Protein AF-A0A7C2Q472-F1 (afdb_monomer_lite)

Sequence (86 aa):
MRRTIGRMEMRKIGEGEPICGRGAVGILRKVETIEDVVRVMETDLSETIVFTPSASVTAITPILPKIRGLICASGGVTSHLAIVAR

Foldseek 3Di:
DDPPPPPDPDDDPDDDDDLDDDDAAADEDEDEDLVSLVVPVVDQQQRYEYEYADDPVVSCLVCLVRHGYYHYVDDDNPDPNSVSND

pLDDT: mean 84.8, std 13.41, range [36.41, 96.31]

Secondary structure (DSSP, 8-state):
-------------------SS-----EEEE--SHHHHHHHHTS--TTEEEEESS--HHHHGGGGGG-SEEEESS--TTSHHHHHT-

Structure (mmCIF, N/CA/C/O backbone):
data_AF-A0A7C2Q472-F1
#
_entry.id   AF-A0A7C2Q472-F1
#
loop_
_atom_site.group_PDB
_atom_site.id
_atom_site.type_symbol
_atom_site.label_atom_id
_atom_site.label_alt_id
_atom_site.label_comp_id
_atom_site.label_asym_id
_atom_site.label_entity_id
_atom_site.label_seq_id
_atom_site.pdbx_PDB_ins_code
_atom_site.Cartn_x
_atom_site.Cartn_y
_atom_site.Cartn_z
_atom_site.occupancy
_atom_site.B_iso_or_equiv
_atom_site.auth_seq_id
_atom_site.auth_comp_id
_atom_site.auth_asym_id
_atom_site.auth_atom_id
_atom_site.pdbx_PDB_model_num
ATOM 1 N N . MET A 1 1 ? -22.155 -9.776 -1.522 1.00 36.41 1 MET A N 1
ATOM 2 C CA . MET A 1 1 ? -22.781 -8.438 -1.569 1.00 36.41 1 MET A CA 1
ATOM 3 C C . MET A 1 1 ? -21.878 -7.517 -2.395 1.00 36.41 1 MET A C 1
ATOM 5 O O . MET A 1 1 ? -20.947 -6.933 -1.864 1.00 36.41 1 MET A O 1
ATOM 9 N N . ARG A 1 2 ? -22.043 -7.504 -3.727 1.00 40.62 2 ARG A N 1
ATOM 10 C CA . ARG A 1 2 ? -21.222 -6.698 -4.649 1.00 40.62 2 ARG A CA 1
ATOM 11 C C . ARG A 1 2 ? -21.894 -5.331 -4.783 1.00 40.62 2 ARG A C 1
ATOM 13 O O . ARG A 1 2 ? -22.966 -5.257 -5.372 1.00 40.62 2 ARG A O 1
ATOM 20 N N . ARG A 1 3 ? -21.327 -4.277 -4.186 1.00 44.94 3 ARG A N 1
ATOM 21 C CA . ARG A 1 3 ? -21.802 -2.907 -4.427 1.00 44.94 3 ARG A CA 1
ATOM 22 C C . ARG A 1 3 ? -21.468 -2.553 -5.872 1.00 44.94 3 ARG A C 1
ATOM 24 O O . ARG A 1 3 ? -20.308 -2.342 -6.210 1.00 44.94 3 ARG A O 1
ATOM 31 N N . THR A 1 4 ? -22.487 -2.541 -6.722 1.00 45.81 4 THR A N 1
ATOM 32 C CA . THR A 1 4 ? -22.429 -1.966 -8.063 1.00 45.81 4 THR A CA 1
ATOM 33 C C . THR A 1 4 ? -22.181 -0.475 -7.883 1.00 45.81 4 THR A C 1
ATOM 35 O O . THR A 1 4 ? -23.086 0.269 -7.510 1.00 45.81 4 THR A O 1
ATOM 38 N N . ILE A 1 5 ? -20.933 -0.046 -8.059 1.00 60.59 5 ILE A N 1
ATOM 39 C CA . ILE A 1 5 ? -20.598 1.369 -8.187 1.00 60.59 5 ILE A CA 1
ATOM 40 C C . ILE A 1 5 ? -21.348 1.814 -9.443 1.00 60.59 5 ILE A C 1
ATOM 42 O O . ILE A 1 5 ? -21.007 1.398 -10.551 1.00 60.59 5 ILE A O 1
ATOM 46 N N . GLY A 1 6 ? -22.454 2.545 -9.258 1.00 49.09 6 GLY A N 1
ATOM 47 C CA . GLY A 1 6 ? -23.185 3.171 -10.355 1.00 49.09 6 GLY A CA 1
ATOM 48 C C . GLY A 1 6 ? -22.191 3.916 -11.237 1.00 49.09 6 GLY A C 1
ATOM 49 O O . GLY A 1 6 ? -21.196 4.416 -10.723 1.00 49.09 6 GLY A O 1
ATOM 50 N N . ARG A 1 7 ? -22.430 3.901 -12.549 1.00 53.16 7 ARG A N 1
ATOM 51 C CA . ARG A 1 7 ? -21.542 4.319 -13.646 1.00 53.16 7 ARG A CA 1
ATOM 52 C C . ARG A 1 7 ? -21.022 5.765 -13.477 1.00 53.16 7 ARG A C 1
ATOM 54 O O . ARG A 1 7 ? -21.430 6.663 -14.198 1.00 53.16 7 ARG A O 1
ATOM 61 N N . MET A 1 8 ? -20.150 5.998 -12.501 1.00 60.62 8 MET A N 1
ATOM 62 C CA . MET A 1 8 ? -19.335 7.194 -12.361 1.00 60.62 8 MET A CA 1
ATOM 63 C C . MET A 1 8 ? -18.229 7.055 -13.391 1.00 60.62 8 MET A C 1
ATOM 65 O O . MET A 1 8 ? -17.484 6.073 -13.387 1.00 60.62 8 MET A O 1
ATOM 69 N N . GLU A 1 9 ? -18.169 8.004 -14.313 1.00 72.94 9 GLU A N 1
ATOM 70 C CA . GLU A 1 9 ? -17.140 8.044 -15.338 1.00 72.94 9 GLU A CA 1
ATOM 71 C C . GLU A 1 9 ? -15.783 8.259 -14.650 1.00 72.94 9 GLU A C 1
ATOM 73 O O . GLU A 1 9 ? -15.449 9.353 -14.193 1.00 72.94 9 GLU A O 1
ATOM 78 N N . MET A 1 10 ? -15.023 7.174 -14.472 1.00 78.75 10 MET A N 1
ATOM 79 C CA . MET A 1 10 ? -13.700 7.242 -13.860 1.00 78.75 10 MET A CA 1
ATOM 80 C C . MET A 1 10 ? -12.733 7.863 -14.860 1.00 78.75 10 MET A C 1
ATOM 82 O O . MET A 1 10 ? -12.324 7.229 -15.834 1.00 78.75 10 MET A O 1
ATOM 86 N N . ARG A 1 11 ? -12.340 9.110 -14.606 1.00 91.56 11 ARG A N 1
ATOM 87 C CA . ARG A 1 11 ? -11.279 9.762 -15.371 1.00 91.56 11 ARG A CA 1
ATOM 88 C C . ARG A 1 11 ? -9.940 9.104 -15.046 1.00 91.56 11 ARG A C 1
ATOM 90 O O . ARG A 1 11 ? -9.522 9.085 -13.889 1.00 91.56 11 ARG A O 1
ATOM 97 N N . LYS A 1 12 ? -9.232 8.626 -16.069 1.00 92.38 12 LYS A N 1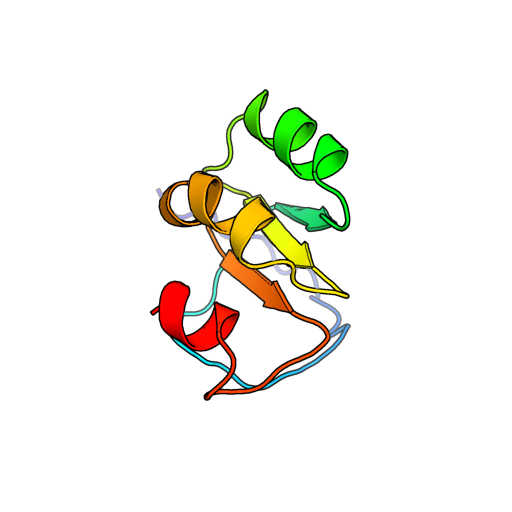
ATOM 98 C CA . LYS A 1 12 ? -7.847 8.163 -15.925 1.00 92.38 12 LYS A CA 1
ATOM 99 C C . LYS A 1 12 ? -6.957 9.346 -15.525 1.00 92.38 12 LYS A C 1
ATOM 101 O O . LYS A 1 12 ? -6.899 10.336 -16.247 1.00 92.38 12 LYS A O 1
ATOM 106 N N . ILE A 1 13 ? -6.288 9.244 -14.376 1.00 93.44 13 ILE A N 1
ATOM 107 C CA . ILE A 1 13 ? -5.375 10.283 -13.855 1.00 93.44 13 ILE A CA 1
ATOM 108 C C . ILE A 1 13 ? -3.891 9.921 -14.003 1.00 93.44 13 ILE A C 1
ATOM 110 O O . ILE A 1 13 ? -3.035 10.759 -13.745 1.00 93.44 13 ILE A O 1
ATOM 114 N N . GLY A 1 14 ? -3.585 8.687 -14.405 1.00 91.56 14 GLY A N 1
ATOM 115 C CA . GLY A 1 14 ? -2.221 8.199 -14.574 1.00 91.56 14 GLY A CA 1
ATOM 116 C C . GLY A 1 14 ? -2.181 6.741 -15.027 1.00 91.56 14 GLY A C 1
ATOM 117 O O . GLY A 1 14 ? -3.216 6.077 -15.126 1.00 91.56 14 GLY A O 1
ATOM 118 N N . GLU A 1 15 ? -0.978 6.262 -15.314 1.00 92.81 15 GLU A N 1
ATOM 119 C CA . GLU A 1 15 ? -0.661 4.867 -15.615 1.00 92.81 15 GLU A CA 1
ATOM 120 C C . GLU A 1 15 ? 0.745 4.531 -15.114 1.00 92.81 15 GLU A C 1
ATOM 122 O O . GLU A 1 15 ? 1.532 5.428 -14.816 1.00 92.81 15 GLU A O 1
ATOM 127 N N . GLY A 1 16 ? 1.045 3.242 -14.997 1.00 90.50 16 GLY A N 1
ATOM 128 C CA . GLY A 1 16 ? 2.339 2.756 -14.541 1.00 90.50 16 GLY A CA 1
ATOM 129 C C . GLY A 1 16 ? 2.487 1.261 -14.788 1.00 90.50 16 GLY A C 1
ATOM 130 O O . GLY A 1 16 ? 1.576 0.611 -15.307 1.00 90.50 16 GLY A O 1
ATOM 131 N N . GLU A 1 17 ? 3.641 0.722 -14.412 1.00 90.12 17 GLU A N 1
ATOM 132 C CA . GLU A 1 17 ? 3.949 -0.696 -14.577 1.00 90.12 17 GLU A CA 1
ATOM 133 C C . GLU A 1 17 ? 3.297 -1.534 -13.459 1.00 90.12 17 GLU A C 1
ATOM 135 O O . GLU A 1 17 ? 3.541 -1.280 -12.274 1.00 90.12 17 GLU A O 1
ATOM 140 N N . PRO A 1 18 ? 2.464 -2.537 -13.789 1.00 91.12 18 PRO A N 1
ATOM 141 C CA . PRO A 1 18 ? 1.917 -3.443 -12.791 1.00 91.12 18 PRO A CA 1
ATOM 142 C C . PRO A 1 18 ? 2.999 -4.416 -12.308 1.00 91.12 18 PRO A C 1
ATOM 144 O O . PRO A 1 18 ? 3.537 -5.196 -13.089 1.00 91.12 18 PRO A O 1
ATOM 147 N N . ILE A 1 19 ? 3.286 -4.406 -11.005 1.00 90.06 19 ILE A N 1
ATOM 148 C CA . ILE A 1 19 ? 4.294 -5.299 -10.411 1.00 90.06 19 ILE A CA 1
ATOM 149 C C . ILE A 1 19 ? 3.699 -6.654 -10.012 1.00 90.06 19 ILE A C 1
ATOM 151 O O . ILE A 1 19 ? 4.288 -7.699 -10.283 1.00 90.06 19 ILE A O 1
ATOM 155 N N . CYS A 1 20 ? 2.551 -6.645 -9.334 1.00 88.19 20 CYS A N 1
ATOM 156 C CA . CYS A 1 20 ? 1.863 -7.845 -8.865 1.00 88.19 20 CYS A CA 1
ATOM 157 C C . CYS A 1 20 ? 0.387 -7.563 -8.561 1.00 88.19 20 CYS A C 1
ATOM 159 O O . CYS A 1 20 ? -0.068 -6.419 -8.563 1.00 88.19 20 CYS A O 1
ATOM 161 N N . GLY A 1 21 ? -0.359 -8.629 -8.275 1.00 87.69 21 GLY A N 1
ATOM 162 C CA . GLY A 1 21 ? -1.741 -8.537 -7.817 1.00 87.69 21 GLY A CA 1
ATOM 163 C C . GLY A 1 21 ? -2.763 -8.332 -8.936 1.00 87.69 21 GLY A C 1
ATOM 164 O O . GLY A 1 21 ? -2.540 -8.658 -10.101 1.00 87.69 21 GLY A O 1
ATOM 165 N N . ARG A 1 22 ? -3.945 -7.852 -8.545 1.00 88.50 22 ARG A N 1
ATOM 166 C CA . ARG A 1 22 ? -5.080 -7.555 -9.430 1.00 88.50 22 ARG A CA 1
ATOM 167 C C . ARG A 1 22 ? -5.518 -6.108 -9.210 1.00 88.50 22 ARG A C 1
ATOM 169 O O . ARG A 1 22 ? -5.130 -5.488 -8.225 1.00 88.50 22 ARG A O 1
ATOM 176 N N . GLY A 1 23 ? -6.360 -5.588 -10.102 1.00 89.38 23 GLY A N 1
ATOM 177 C CA . GLY A 1 23 ? -6.959 -4.265 -9.924 1.00 89.38 23 GLY A CA 1
ATOM 178 C C . GLY A 1 23 ? -7.697 -4.138 -8.585 1.00 89.38 23 GLY A C 1
ATOM 179 O O . GLY A 1 23 ? -8.371 -5.074 -8.148 1.00 89.38 23 GLY A O 1
ATOM 180 N N . ALA A 1 24 ? -7.574 -2.971 -7.956 1.00 91.88 24 ALA A N 1
ATOM 181 C CA . ALA A 1 24 ? -8.132 -2.668 -6.646 1.00 91.88 24 ALA A CA 1
ATOM 182 C C . ALA A 1 24 ? -8.968 -1.381 -6.679 1.00 91.88 24 ALA A C 1
ATOM 184 O O . ALA A 1 24 ? -8.664 -0.448 -7.420 1.00 91.88 24 ALA A O 1
ATOM 185 N N . VAL A 1 25 ? -10.008 -1.330 -5.843 1.00 94.56 25 VAL A N 1
ATOM 186 C CA . VAL A 1 25 ? -10.813 -0.126 -5.592 1.00 94.56 25 VAL A CA 1
ATOM 187 C C . VAL A 1 25 ? -10.747 0.182 -4.103 1.00 94.56 25 VAL A C 1
ATOM 189 O O . VAL A 1 25 ? -10.931 -0.715 -3.276 1.00 94.56 25 VAL A O 1
ATOM 192 N N . GLY A 1 26 ? -10.472 1.439 -3.767 1.00 94.38 26 GLY A N 1
ATOM 193 C CA . GLY A 1 26 ? -10.271 1.863 -2.391 1.00 94.38 26 GLY A CA 1
ATOM 194 C C . GLY A 1 26 ? -10.038 3.364 -2.264 1.00 94.38 26 GLY A C 1
ATOM 195 O O . GLY A 1 26 ? -10.236 4.127 -3.210 1.00 94.38 26 GLY A O 1
ATOM 196 N N . ILE A 1 27 ? -9.612 3.772 -1.075 1.00 95.19 27 ILE A N 1
ATOM 197 C CA . ILE A 1 27 ? -9.343 5.157 -0.699 1.00 95.19 27 ILE A CA 1
ATOM 198 C C . ILE A 1 27 ? -7.855 5.428 -0.890 1.00 95.19 27 ILE A C 1
ATOM 200 O O . ILE A 1 27 ? -7.020 4.823 -0.218 1.00 95.19 27 ILE A O 1
ATOM 204 N N . LEU A 1 28 ? -7.524 6.353 -1.790 1.00 94.12 28 LEU A N 1
ATOM 205 C CA . LEU A 1 28 ? -6.144 6.766 -2.012 1.00 94.12 28 LEU A CA 1
ATOM 206 C C . LEU A 1 28 ? -5.635 7.577 -0.813 1.00 94.12 28 LEU A C 1
ATOM 208 O O . LEU A 1 28 ? -6.242 8.583 -0.443 1.00 94.12 28 LEU A O 1
ATOM 212 N N . ARG A 1 29 ? -4.503 7.173 -0.236 1.00 93.75 29 ARG A N 1
ATOM 213 C CA . ARG A 1 29 ? -3.800 7.926 0.807 1.00 93.75 29 ARG A CA 1
ATOM 214 C C . ARG A 1 29 ? -2.344 8.111 0.423 1.00 93.75 29 ARG A C 1
ATOM 216 O O . ARG A 1 29 ? -1.641 7.142 0.149 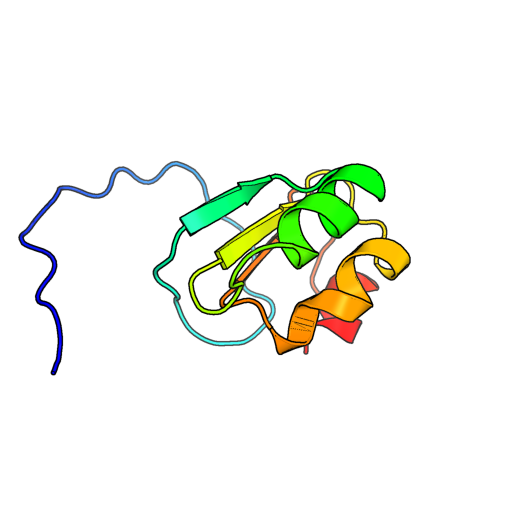1.00 93.75 29 ARG A O 1
ATOM 223 N N . LYS A 1 30 ? -1.904 9.366 0.396 1.00 91.75 30 LYS A N 1
ATOM 224 C CA . LYS A 1 30 ? -0.503 9.707 0.164 1.00 91.75 30 LYS A CA 1
ATOM 225 C C . LYS A 1 30 ? 0.292 9.448 1.442 1.00 91.75 30 LYS A C 1
ATOM 227 O O . LYS A 1 30 ? -0.151 9.854 2.511 1.00 91.75 30 LYS A O 1
ATOM 232 N N . VAL A 1 31 ? 1.428 8.774 1.314 1.00 90.50 31 VAL A N 1
ATOM 233 C CA . VAL A 1 31 ? 2.355 8.494 2.413 1.00 90.50 31 VAL A CA 1
ATOM 234 C C . VAL A 1 31 ? 3.756 8.833 1.927 1.00 90.50 31 VAL A 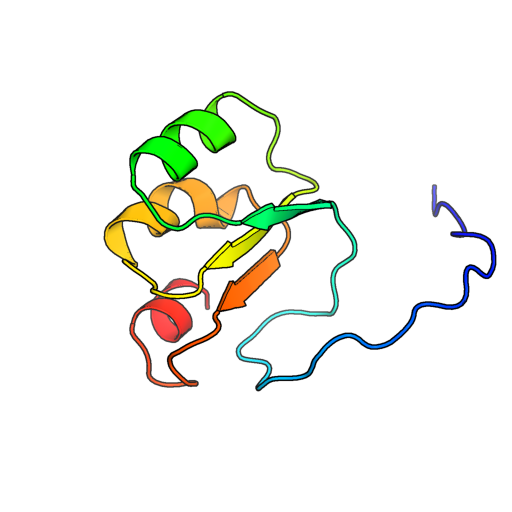C 1
ATOM 236 O O . VAL A 1 31 ? 4.241 8.217 0.980 1.00 90.50 31 VAL A O 1
ATOM 239 N N . GLU A 1 32 ? 4.380 9.834 2.538 1.00 85.88 32 GLU A N 1
ATOM 240 C CA . GLU A 1 32 ? 5.729 10.294 2.193 1.00 85.88 32 GLU A CA 1
ATOM 241 C C . GLU A 1 32 ? 6.704 10.145 3.355 1.00 85.88 32 GLU A C 1
ATOM 243 O O . GLU A 1 32 ? 7.881 9.861 3.131 1.00 85.88 32 GLU A O 1
ATOM 248 N N . THR A 1 33 ? 6.225 10.318 4.586 1.00 86.06 33 THR A N 1
ATOM 249 C CA . THR A 1 33 ? 7.072 10.301 5.780 1.00 86.06 33 THR A CA 1
ATOM 250 C C . THR A 1 33 ? 6.689 9.184 6.750 1.00 86.06 33 THR A C 1
ATOM 252 O O . THR A 1 33 ? 5.673 8.502 6.600 1.00 86.06 33 THR A O 1
ATOM 255 N N . ILE A 1 34 ? 7.521 8.975 7.771 1.00 86.00 34 ILE A N 1
ATOM 256 C CA . ILE A 1 34 ? 7.219 8.024 8.849 1.00 86.00 34 ILE A CA 1
ATOM 257 C C . ILE A 1 34 ? 6.003 8.505 9.648 1.00 86.00 34 ILE A C 1
ATOM 259 O O . ILE A 1 34 ? 5.163 7.699 10.038 1.00 86.00 34 ILE A O 1
ATOM 263 N N . GLU A 1 35 ? 5.865 9.813 9.854 1.00 88.62 35 GLU A N 1
ATOM 264 C CA . GLU A 1 35 ? 4.717 10.406 10.539 1.00 88.62 35 GLU A CA 1
ATOM 265 C C . GLU A 1 35 ? 3.417 10.128 9.781 1.00 88.62 35 GLU A C 1
ATOM 267 O O . GLU A 1 35 ? 2.400 9.835 10.410 1.00 88.62 35 GLU A O 1
ATOM 272 N N . ASP A 1 36 ? 3.448 10.154 8.444 1.00 90.00 36 ASP A N 1
ATOM 273 C CA . ASP A 1 36 ? 2.299 9.750 7.634 1.00 90.00 36 ASP A CA 1
ATOM 274 C C . ASP A 1 36 ? 1.932 8.294 7.911 1.00 90.00 36 ASP A C 1
ATOM 276 O O . ASP A 1 36 ? 0.767 8.011 8.179 1.00 90.00 36 ASP A O 1
ATOM 280 N N . VAL A 1 37 ? 2.912 7.379 7.919 1.00 89.31 37 VAL A N 1
ATOM 281 C CA . VAL A 1 37 ? 2.688 5.954 8.228 1.00 89.31 37 VAL A CA 1
ATOM 282 C C . VAL A 1 37 ? 2.024 5.789 9.589 1.00 89.31 37 VAL A C 1
ATOM 284 O O . VAL A 1 37 ? 1.006 5.102 9.684 1.00 89.31 37 VAL A O 1
ATOM 287 N N . VAL A 1 38 ? 2.565 6.441 10.623 1.00 90.06 38 VAL A N 1
ATOM 288 C CA . VAL A 1 38 ? 2.016 6.390 11.985 1.00 90.06 38 VAL A CA 1
ATOM 289 C C . VAL A 1 38 ? 0.558 6.848 11.987 1.00 90.06 38 VAL A C 1
AT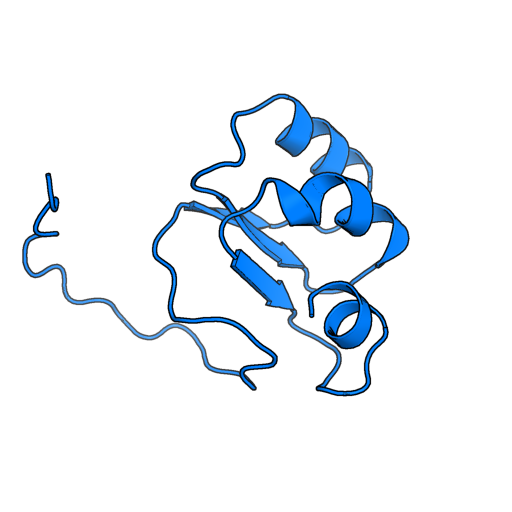OM 291 O O . VAL A 1 38 ? -0.298 6.135 12.503 1.00 90.06 38 VAL A O 1
ATOM 294 N N . ARG A 1 39 ? 0.245 7.963 11.318 1.00 90.50 39 ARG A N 1
ATOM 295 C CA . ARG A 1 39 ? -1.133 8.466 11.201 1.00 90.50 39 ARG A CA 1
ATOM 296 C C . ARG A 1 39 ? -2.056 7.492 10.476 1.00 90.50 39 ARG A C 1
ATOM 298 O O . ARG A 1 39 ? -3.206 7.334 10.873 1.00 90.50 39 ARG A O 1
ATOM 305 N N . VAL A 1 40 ? -1.597 6.828 9.410 1.00 89.88 40 VAL A N 1
ATOM 306 C CA . VAL A 1 40 ? -2.468 5.873 8.705 1.00 89.88 40 VAL A CA 1
ATOM 307 C C . VAL A 1 40 ? -2.725 4.625 9.555 1.00 89.88 40 VAL A C 1
ATOM 309 O O . VAL A 1 40 ? -3.830 4.082 9.509 1.00 89.88 40 VAL A O 1
ATOM 312 N N . MET A 1 41 ? -1.743 4.195 10.355 1.00 90.19 41 MET A N 1
ATOM 313 C CA . MET A 1 41 ? -1.859 3.045 11.261 1.00 90.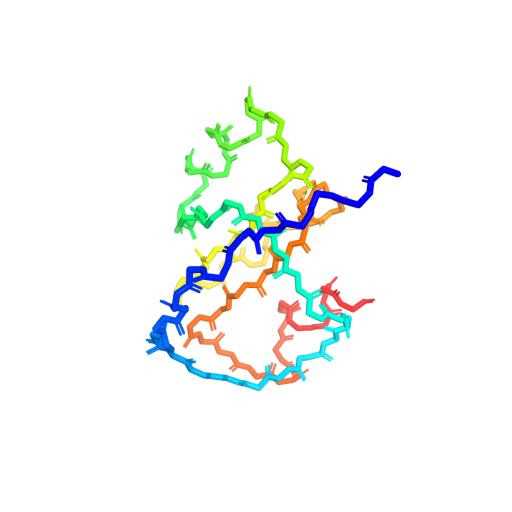19 41 MET A CA 1
ATOM 314 C C . MET A 1 41 ? -2.895 3.232 12.375 1.00 90.19 41 MET A C 1
ATOM 316 O O . MET A 1 41 ? -3.379 2.235 12.906 1.00 90.19 41 MET A O 1
ATOM 320 N N . GLU A 1 42 ? -3.261 4.472 12.703 1.00 92.38 42 GLU A N 1
ATOM 321 C CA . GLU A 1 42 ? -4.338 4.791 13.654 1.00 92.38 42 GLU A CA 1
ATOM 322 C C . GLU A 1 42 ? -5.743 4.542 13.073 1.00 92.38 42 GLU A C 1
ATOM 324 O O . GLU A 1 42 ? -6.745 4.650 13.779 1.00 92.38 42 GLU A O 1
ATOM 329 N N . THR A 1 43 ? -5.840 4.201 11.785 1.00 91.00 43 THR A N 1
ATOM 330 C CA . THR A 1 43 ? -7.107 3.988 11.073 1.00 91.00 43 THR A CA 1
ATOM 331 C C . THR A 1 43 ? -7.232 2.562 10.536 1.00 91.00 43 THR A C 1
ATOM 333 O O . THR A 1 43 ? -6.248 1.829 10.442 1.00 91.00 43 THR A O 1
ATOM 336 N N . ASP A 1 44 ? -8.440 2.166 10.120 1.00 94.25 44 ASP A N 1
ATOM 337 C CA . ASP A 1 44 ? -8.602 0.941 9.331 1.00 94.25 44 ASP A CA 1
ATOM 338 C C . ASP A 1 44 ? -7.976 1.110 7.933 1.00 94.25 44 ASP A C 1
ATOM 340 O O . ASP A 1 44 ? -8.271 2.053 7.190 1.00 94.25 44 ASP A O 1
ATOM 344 N N . LEU A 1 45 ? -7.092 0.176 7.586 1.00 95.25 45 LEU A N 1
ATOM 345 C CA . LEU A 1 45 ? -6.324 0.156 6.345 1.00 95.25 45 LEU A CA 1
ATOM 346 C C . LEU A 1 45 ? -6.944 -0.739 5.265 1.00 95.25 45 LEU A C 1
ATOM 348 O O . LEU A 1 45 ? -6.501 -0.678 4.119 1.00 95.25 45 LEU A O 1
ATOM 352 N N . SER A 1 46 ? -7.991 -1.504 5.590 1.00 95.75 46 SER A N 1
ATOM 353 C CA . SER A 1 46 ? -8.576 -2.539 4.723 1.00 95.75 46 SER A CA 1
ATOM 354 C C . SER A 1 46 ? -9.059 -2.041 3.349 1.00 95.75 46 SER A C 1
ATOM 356 O O . SER A 1 46 ? -9.064 -2.794 2.370 1.00 95.75 46 SER A O 1
ATOM 358 N N . GLU A 1 47 ? -9.430 -0.761 3.257 1.00 96.31 47 GLU A N 1
ATOM 359 C CA . GLU A 1 47 ? -9.856 -0.071 2.031 1.00 96.31 47 GLU A CA 1
ATOM 360 C C . GLU A 1 47 ? -8.775 0.870 1.466 1.00 96.31 47 GLU A C 1
ATOM 362 O O . GLU A 1 47 ? -9.004 1.535 0.459 1.00 96.31 47 GLU A O 1
ATOM 367 N N . THR A 1 48 ? -7.603 0.974 2.098 1.00 96.06 48 THR A N 1
ATOM 368 C CA . THR A 1 48 ? -6.579 1.971 1.752 1.00 96.06 48 THR A CA 1
ATOM 369 C C . THR A 1 48 ? -5.731 1.525 0.563 1.00 96.06 48 THR A C 1
ATOM 371 O O . THR A 1 48 ? -5.175 0.430 0.557 1.00 96.06 48 THR A O 1
ATOM 374 N N . ILE A 1 49 ? -5.572 2.413 -0.418 1.00 95.50 49 ILE A N 1
ATOM 375 C CA . ILE A 1 49 ? -4.555 2.332 -1.467 1.00 95.50 49 ILE A CA 1
ATOM 376 C C . ILE A 1 49 ? -3.488 3.376 -1.142 1.00 95.50 49 ILE A C 1
ATOM 378 O O . ILE A 1 49 ? -3.768 4.574 -1.144 1.00 95.50 49 ILE A O 1
ATOM 382 N N . VAL A 1 50 ? -2.270 2.936 -0.845 1.00 94.31 50 VAL A N 1
ATOM 383 C CA . VAL A 1 50 ? -1.157 3.835 -0.524 1.00 94.31 50 VAL A CA 1
ATOM 384 C C . VAL A 1 50 ? -0.534 4.369 -1.808 1.00 94.31 50 VAL A C 1
ATOM 386 O O . VAL A 1 50 ? -0.243 3.603 -2.721 1.00 94.31 50 VAL A O 1
ATOM 389 N N . PHE A 1 51 ? -0.284 5.674 -1.861 1.00 93.12 51 PHE A N 1
ATOM 390 C CA . PHE A 1 51 ? 0.549 6.307 -2.878 1.00 93.12 51 PHE A CA 1
ATOM 391 C C . PHE A 1 51 ? 1.807 6.894 -2.241 1.00 93.12 51 PHE A C 1
ATOM 393 O O . PHE A 1 51 ? 1.710 7.778 -1.391 1.00 93.12 51 PHE A O 1
ATOM 400 N N . THR A 1 52 ? 2.977 6.430 -2.675 1.00 90.06 52 THR A N 1
ATOM 401 C CA . THR A 1 52 ? 4.277 6.901 -2.184 1.00 90.06 52 THR A CA 1
ATOM 402 C C . THR A 1 52 ? 5.133 7.438 -3.338 1.00 90.06 52 THR A C 1
ATOM 404 O O . THR A 1 52 ? 5.516 6.679 -4.233 1.00 90.06 52 THR A O 1
ATOM 407 N N . PRO A 1 53 ? 5.460 8.739 -3.374 1.00 82.62 53 PRO A N 1
ATOM 408 C CA . PRO A 1 53 ? 6.299 9.296 -4.432 1.00 82.62 53 PRO A CA 1
ATOM 409 C C . PRO A 1 53 ? 7.787 8.957 -4.267 1.00 82.62 53 PRO A C 1
ATOM 411 O O . PRO A 1 53 ? 8.451 8.651 -5.258 1.00 82.62 53 PRO A O 1
ATOM 414 N N . SER A 1 54 ? 8.276 8.915 -3.025 1.00 70.88 54 SER A N 1
ATOM 415 C CA . SER A 1 54 ? 9.631 8.479 -2.669 1.00 70.88 54 SER A CA 1
ATOM 416 C C . SER A 1 54 ? 9.533 7.354 -1.650 1.00 70.88 54 SER A C 1
ATOM 418 O O . SER A 1 54 ? 9.311 7.576 -0.466 1.00 70.88 54 SER A O 1
ATOM 420 N N . ALA A 1 55 ? 9.641 6.120 -2.128 1.00 59.38 55 ALA A N 1
ATOM 421 C CA . ALA A 1 55 ? 9.519 4.941 -1.289 1.00 59.38 55 ALA A CA 1
ATOM 422 C C . ALA A 1 55 ? 10.724 4.783 -0.348 1.00 59.38 55 ALA A C 1
ATOM 424 O O . ALA A 1 55 ? 11.796 4.362 -0.777 1.00 59.38 55 ALA A O 1
ATOM 425 N N . SER A 1 56 ? 10.532 5.002 0.953 1.00 68.00 56 SER A N 1
ATOM 426 C CA . SER A 1 56 ? 11.323 4.278 1.951 1.00 68.00 56 SER A CA 1
ATOM 427 C C . SER A 1 56 ? 10.592 2.980 2.268 1.00 68.00 56 SER A C 1
ATOM 429 O O . SER A 1 56 ? 9.604 2.976 3.002 1.00 68.00 56 SER A O 1
ATOM 431 N N . VAL A 1 57 ? 11.059 1.871 1.687 1.00 70.94 57 VAL A N 1
ATOM 432 C CA . VAL A 1 57 ? 10.504 0.523 1.922 1.00 70.94 57 VAL A CA 1
ATOM 433 C C . VAL A 1 57 ? 10.342 0.258 3.414 1.00 70.94 57 VAL A C 1
ATOM 435 O O . VAL A 1 57 ? 9.282 -0.174 3.849 1.00 70.94 57 VAL A O 1
ATOM 438 N N . THR A 1 58 ? 11.348 0.633 4.205 1.00 75.75 58 THR A N 1
ATOM 439 C CA . THR A 1 58 ? 11.375 0.486 5.664 1.00 75.75 58 THR A CA 1
ATOM 440 C C . THR A 1 58 ? 10.160 1.103 6.357 1.00 75.75 58 THR A C 1
ATOM 442 O O . THR A 1 58 ? 9.659 0.529 7.319 1.00 75.75 58 THR A O 1
ATOM 445 N N . ALA A 1 59 ? 9.662 2.241 5.867 1.00 79.56 59 ALA A N 1
ATOM 446 C CA . ALA A 1 59 ? 8.504 2.906 6.454 1.00 79.56 59 ALA A CA 1
ATOM 447 C C . ALA A 1 59 ? 7.185 2.200 6.087 1.00 79.56 59 ALA A C 1
ATOM 449 O O . ALA A 1 59 ? 6.276 2.125 6.906 1.00 79.56 59 ALA A O 1
ATOM 450 N N . ILE A 1 60 ? 7.080 1.647 4.875 1.00 85.44 60 ILE A N 1
ATOM 451 C CA . ILE A 1 60 ? 5.829 1.081 4.345 1.00 85.44 60 ILE A CA 1
ATOM 452 C C . ILE A 1 60 ? 5.650 -0.401 4.715 1.00 85.44 60 ILE A C 1
ATOM 454 O O . ILE A 1 60 ? 4.519 -0.853 4.894 1.00 85.44 60 ILE A O 1
ATOM 458 N N . THR A 1 61 ? 6.734 -1.168 4.875 1.00 87.75 61 THR A N 1
ATOM 459 C CA . THR A 1 61 ? 6.679 -2.619 5.144 1.00 87.75 61 THR A CA 1
ATOM 460 C C . THR A 1 61 ? 5.713 -3.028 6.269 1.00 87.75 61 THR A C 1
ATOM 462 O O . THR A 1 61 ? 4.952 -3.973 6.055 1.00 87.75 61 THR A O 1
ATOM 465 N N . PRO A 1 62 ? 5.645 -2.339 7.429 1.00 87.69 62 PRO A N 1
ATOM 466 C CA . PRO A 1 62 ? 4.740 -2.727 8.518 1.00 87.69 62 PRO A CA 1
ATOM 467 C C . PRO A 1 62 ? 3.245 -2.654 8.170 1.00 87.69 62 PRO A C 1
ATOM 469 O O . PRO A 1 62 ? 2.430 -3.325 8.808 1.00 87.69 62 PRO A O 1
ATOM 472 N N . ILE A 1 63 ? 2.872 -1.834 7.182 1.00 90.19 63 ILE A N 1
ATOM 473 C CA . ILE A 1 63 ? 1.476 -1.628 6.778 1.00 90.19 63 ILE A CA 1
ATOM 474 C C . ILE A 1 63 ? 1.095 -2.384 5.503 1.00 90.19 63 ILE A C 1
ATOM 476 O O . ILE A 1 63 ? -0.098 -2.534 5.246 1.00 90.19 63 ILE A O 1
ATOM 480 N N . LEU A 1 64 ? 2.064 -2.913 4.743 1.00 91.06 64 LEU A N 1
ATOM 481 C CA . LEU A 1 64 ? 1.813 -3.644 3.491 1.00 91.06 64 LEU A CA 1
ATOM 482 C C . LEU A 1 64 ? 0.748 -4.749 3.608 1.00 91.06 64 LEU A C 1
ATOM 484 O O . LEU A 1 64 ? -0.140 -4.781 2.760 1.00 91.06 64 LEU A O 1
ATOM 488 N N . PRO A 1 65 ? 0.741 -5.612 4.645 1.00 92.25 65 PRO A N 1
ATOM 489 C CA . PRO A 1 65 ? -0.254 -6.684 4.733 1.00 92.25 65 PRO A CA 1
ATOM 490 C C . PRO A 1 65 ? -1.677 -6.189 5.025 1.00 92.25 65 PRO A C 1
ATOM 492 O O . PRO A 1 65 ? -2.626 -6.965 4.954 1.00 92.25 65 PRO A O 1
ATOM 495 N N . LYS A 1 66 ? -1.826 -4.920 5.424 1.00 94.00 66 LYS A N 1
ATOM 496 C CA . LYS A 1 66 ? -3.090 -4.338 5.891 1.00 94.00 66 LYS A CA 1
ATOM 497 C C . LYS A 1 66 ? -3.774 -3.469 4.838 1.00 94.00 66 LYS A C 1
ATOM 499 O O . LYS A 1 66 ? -4.947 -3.152 5.006 1.00 94.00 66 LYS A O 1
ATOM 504 N N . ILE A 1 67 ? -3.050 -3.057 3.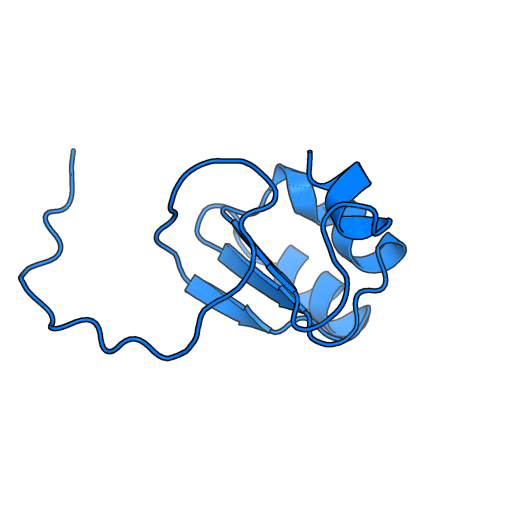798 1.00 94.81 67 ILE A N 1
ATOM 505 C CA . ILE A 1 67 ? -3.555 -2.170 2.746 1.00 94.81 67 ILE A CA 1
ATOM 506 C C . ILE A 1 67 ? -4.108 -2.973 1.570 1.00 94.81 67 ILE A C 1
ATOM 508 O O . ILE A 1 67 ? -3.745 -4.122 1.334 1.00 94.81 67 ILE A O 1
ATOM 512 N N . ARG A 1 68 ? -4.982 -2.341 0.792 1.00 95.38 68 ARG A N 1
ATOM 513 C CA . ARG A 1 68 ? -5.602 -2.939 -0.391 1.00 95.38 68 ARG A CA 1
ATOM 514 C C . ARG A 1 68 ? -4.770 -2.782 -1.663 1.00 95.38 68 ARG A C 1
ATOM 516 O O . ARG A 1 68 ? -4.941 -3.554 -2.604 1.00 95.38 68 ARG A O 1
ATOM 523 N N . GLY A 1 69 ? -3.910 -1.773 -1.722 1.00 94.56 69 GLY A N 1
ATOM 524 C CA . GLY A 1 69 ? -3.069 -1.534 -2.887 1.00 94.56 69 GLY A CA 1
ATOM 525 C C . GLY A 1 69 ? -1.955 -0.541 -2.611 1.00 94.56 69 GLY A C 1
ATOM 526 O O . GLY A 1 69 ? -2.003 0.212 -1.640 1.00 94.56 69 GLY A O 1
ATOM 527 N N . LEU A 1 70 ? -0.963 -0.535 -3.494 1.00 92.75 70 LEU A N 1
ATOM 528 C CA . LEU A 1 70 ? 0.214 0.314 -3.407 1.00 92.75 70 LEU A CA 1
ATOM 529 C C . LEU A 1 70 ? 0.548 0.869 -4.790 1.00 92.75 70 LEU A C 1
ATOM 531 O O . LEU A 1 70 ? 0.581 0.130 -5.771 1.00 92.75 70 LEU A O 1
ATOM 535 N N . ILE A 1 71 ? 0.812 2.168 -4.853 1.00 93.25 71 ILE A N 1
ATOM 536 C CA . ILE A 1 71 ? 1.233 2.890 -6.048 1.00 93.25 71 ILE A CA 1
ATOM 537 C C . ILE A 1 71 ? 2.507 3.652 -5.694 1.00 93.25 71 ILE A C 1
ATOM 539 O O . ILE A 1 71 ? 2.557 4.357 -4.685 1.00 93.25 71 ILE A O 1
ATOM 543 N N . CYS A 1 72 ? 3.529 3.532 -6.535 1.00 90.44 72 CYS A N 1
ATOM 544 C CA . CYS A 1 72 ? 4.796 4.235 -6.363 1.00 90.44 72 CYS A CA 1
ATOM 545 C C . CYS A 1 72 ? 5.022 5.163 -7.554 1.00 90.44 72 CYS A C 1
ATOM 547 O O . CYS A 1 72 ? 4.787 4.752 -8.688 1.00 90.44 72 CYS A O 1
ATOM 549 N N . ALA A 1 73 ? 5.474 6.398 -7.319 1.00 88.81 73 ALA A N 1
ATOM 550 C CA . ALA A 1 73 ? 5.840 7.296 -8.425 1.00 88.81 73 ALA A CA 1
ATOM 551 C C . ALA A 1 73 ? 7.252 7.023 -8.970 1.00 88.81 73 ALA A C 1
ATOM 553 O O . ALA A 1 73 ? 7.618 7.533 -10.025 1.00 88.81 73 ALA A O 1
ATOM 554 N N . SER A 1 74 ? 8.053 6.248 -8.236 1.00 85.44 74 SER A N 1
ATOM 555 C CA . SER A 1 74 ? 9.436 5.920 -8.568 1.00 85.44 74 SER A CA 1
ATOM 556 C C . SER A 1 74 ? 9.747 4.453 -8.268 1.00 85.44 74 SER A C 1
ATOM 558 O O . SER A 1 74 ? 9.086 3.812 -7.446 1.00 85.44 74 SER A O 1
ATOM 560 N N . GLY A 1 75 ? 10.767 3.926 -8.947 1.00 82.38 75 GLY A N 1
ATOM 561 C CA . GLY A 1 75 ? 11.123 2.509 -8.929 1.00 82.38 75 GLY A CA 1
ATOM 562 C C . GLY A 1 75 ? 10.592 1.755 -10.149 1.00 82.38 75 GLY A C 1
ATOM 563 O O . GLY A 1 75 ? 9.954 2.321 -11.029 1.00 82.38 75 GLY A O 1
ATOM 564 N N . GLY A 1 76 ? 10.897 0.464 -10.201 1.00 83.69 76 GLY A N 1
ATOM 565 C CA . GLY A 1 76 ? 10.445 -0.454 -11.245 1.00 83.69 76 GLY A CA 1
ATOM 566 C C . GLY A 1 76 ? 10.374 -1.876 -10.701 1.00 83.69 76 GLY A C 1
ATOM 567 O O . GLY A 1 76 ? 10.535 -2.089 -9.494 1.00 83.69 76 GLY A O 1
ATOM 568 N N . VAL A 1 77 ? 10.180 -2.862 -11.576 1.00 84.69 77 VAL A N 1
ATOM 569 C CA . VAL A 1 77 ? 9.963 -4.270 -11.190 1.00 84.69 77 VAL A CA 1
ATOM 570 C C . VAL A 1 77 ? 11.062 -4.890 -10.313 1.00 84.69 77 VAL A C 1
ATOM 572 O O . VAL A 1 77 ? 10.788 -5.788 -9.513 1.00 84.69 77 VAL A O 1
ATOM 575 N N . THR A 1 78 ? 12.297 -4.396 -10.409 1.00 87.62 78 THR A N 1
ATOM 576 C CA . THR A 1 78 ? 13.452 -4.851 -9.614 1.00 87.62 78 THR A CA 1
ATOM 577 C C . THR A 1 78 ? 13.736 -3.988 -8.383 1.00 87.62 78 THR A C 1
ATOM 579 O O . THR A 1 78 ? 14.700 -4.240 -7.664 1.00 87.62 78 THR A O 1
ATOM 582 N N . SER A 1 79 ? 12.919 -2.966 -8.115 1.00 86.56 79 SER A N 1
ATOM 583 C CA . SER A 1 79 ? 13.101 -2.101 -6.948 1.00 86.56 79 SER A CA 1
ATOM 584 C C . SER A 1 79 ? 12.810 -2.840 -5.643 1.00 86.56 79 SER A C 1
ATOM 586 O O . SER A 1 79 ? 12.006 -3.770 -5.597 1.00 86.56 79 SER A O 1
ATOM 588 N N . HIS A 1 80 ? 13.434 -2.393 -4.553 1.00 87.81 80 HIS A N 1
ATOM 589 C CA . HIS A 1 80 ? 13.258 -3.005 -3.237 1.00 87.81 80 HIS A CA 1
ATOM 590 C C . HIS A 1 80 ? 11.777 -3.062 -2.819 1.00 87.81 80 HIS A C 1
ATOM 592 O O . HIS A 1 80 ? 11.319 -4.098 -2.347 1.00 87.81 80 HIS A O 1
ATOM 598 N N . LEU A 1 81 ? 10.996 -2.004 -3.077 1.00 86.50 81 LEU A N 1
ATOM 599 C CA . LEU A 1 81 ? 9.565 -2.005 -2.760 1.00 86.50 81 LEU A CA 1
ATOM 600 C C . LEU A 1 81 ? 8.786 -3.000 -3.625 1.00 86.50 81 LEU A C 1
ATOM 602 O O . LEU A 1 81 ? 7.934 -3.713 -3.110 1.00 86.50 81 LEU A O 1
ATOM 606 N N . ALA A 1 82 ? 9.110 -3.087 -4.918 1.00 87.00 82 ALA A N 1
ATOM 607 C CA . ALA A 1 82 ? 8.510 -4.066 -5.820 1.00 87.00 82 ALA A CA 1
ATOM 608 C C . ALA A 1 82 ? 8.836 -5.512 -5.413 1.00 87.00 82 ALA A C 1
ATOM 610 O O . ALA A 1 82 ? 8.012 -6.398 -5.606 1.00 87.00 82 ALA A O 1
ATOM 611 N N . ILE A 1 83 ? 10.020 -5.757 -4.847 1.00 88.88 83 ILE A N 1
ATOM 612 C CA . ILE A 1 83 ? 10.407 -7.068 -4.317 1.00 88.88 83 ILE A CA 1
ATOM 613 C C . ILE A 1 83 ? 9.614 -7.403 -3.053 1.00 88.88 83 ILE A C 1
ATOM 615 O O . ILE A 1 83 ? 9.095 -8.505 -2.966 1.00 88.88 83 ILE A O 1
ATOM 619 N N . VAL A 1 84 ? 9.504 -6.468 -2.105 1.00 88.12 84 VAL A N 1
ATOM 620 C CA . VAL A 1 84 ? 8.837 -6.697 -0.808 1.00 88.12 84 VAL A CA 1
ATOM 621 C C . VAL A 1 84 ? 7.308 -6.741 -0.928 1.00 88.12 84 VAL A C 1
ATOM 623 O O . VAL A 1 84 ? 6.651 -7.389 -0.122 1.00 88.12 84 VAL A O 1
ATOM 626 N N . ALA A 1 85 ? 6.728 -6.053 -1.915 1.00 86.44 85 ALA A N 1
ATOM 627 C CA . ALA A 1 85 ? 5.284 -6.052 -2.155 1.00 86.44 85 ALA A CA 1
ATOM 628 C C . ALA A 1 85 ? 4.763 -7.316 -2.868 1.00 86.44 85 ALA A C 1
ATOM 630 O O . ALA A 1 85 ? 3.548 -7.506 -2.943 1.00 86.44 85 ALA A O 1
ATOM 631 N N . ARG A 1 86 ? 5.654 -8.136 -3.438 1.00 85.12 86 ARG A N 1
ATOM 632 C CA . ARG A 1 86 ? 5.320 -9.440 -4.027 1.00 85.12 86 ARG A CA 1
ATOM 633 C C . ARG A 1 86 ? 5.269 -10.521 -2.961 1.00 85.12 86 ARG A C 1
ATOM 635 O O . ARG A 1 86 ? 4.360 -11.369 -3.085 1.00 85.12 86 ARG A O 1
#

Radius of gyration: 13.51 Å; chains: 1; bounding box: 37×20×30 Å